Protein AF-A0AAD9JSG3-F1 (afdb_monomer)

pLDDT: mean 76.24, std 9.28, range [46.38, 89.31]

Sequence (90 aa):
MSSAYRYRMFLRVMEEWPLDKAKTGRDLGAYIREQISKGFQHGEATVVDPEKCDRILDSLRRLSTDHHKKAFPRQHASNAAGLSLTTVGW

Foldseek 3Di:
DALQVLLVLLVVLLVLQDADPVCVPNTPSVVSVVVSCVQQVVRRPRDDDPVVSVVVSVVSVCVSVVVCCVVDPDPACADPVRDHPDPPDD

Structure (mmCIF, N/CA/C/O backbone):
data_AF-A0AAD9JSG3-F1
#
_entry.id   AF-A0AAD9JSG3-F1
#
loop_
_atom_site.group_PDB
_atom_site.id
_atom_site.type_symbol
_atom_site.label_atom_id
_atom_site.label_alt_id
_atom_site.label_comp_id
_atom_site.label_asym_id
_atom_site.label_entity_id
_atom_site.label_seq_id
_atom_site.pdbx_PDB_ins_code
_atom_site.Cartn_x
_atom_site.Cartn_y
_atom_site.Cartn_z
_atom_site.occ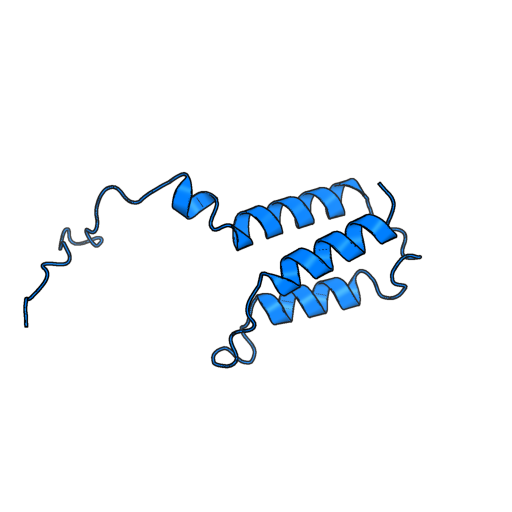upancy
_atom_site.B_iso_or_equiv
_atom_site.auth_seq_id
_atom_site.auth_comp_id
_atom_site.auth_asym_id
_atom_site.auth_atom_id
_atom_site.pdbx_PDB_model_num
ATOM 1 N N . MET A 1 1 ? 4.905 6.881 15.459 1.00 57.94 1 MET A N 1
ATOM 2 C CA . MET A 1 1 ? 3.842 7.364 14.540 1.00 57.94 1 MET A CA 1
ATOM 3 C C . MET A 1 1 ? 2.482 6.902 15.058 1.00 57.94 1 MET A C 1
ATOM 5 O O . MET A 1 1 ? 2.443 5.866 15.714 1.00 57.94 1 MET A O 1
ATOM 9 N N . SER A 1 2 ? 1.396 7.642 14.817 1.00 68.50 2 SER A N 1
ATOM 10 C CA . SER A 1 2 ? 0.033 7.229 15.205 1.00 68.50 2 SER A CA 1
ATOM 11 C C . SER A 1 2 ? -0.601 6.308 14.150 1.00 68.50 2 SER A C 1
ATOM 13 O O . SER A 1 2 ? -0.157 6.273 13.000 1.00 68.50 2 SER A O 1
ATOM 15 N N . SER A 1 3 ? -1.634 5.556 14.531 1.00 68.56 3 SER A N 1
ATOM 16 C CA . SER A 1 3 ? -2.479 4.751 13.629 1.00 68.56 3 SER A CA 1
ATOM 17 C C . SER A 1 3 ? -3.077 5.595 12.491 1.00 68.56 3 SER A C 1
ATOM 19 O O . SER A 1 3 ? -3.001 5.203 11.328 1.00 68.56 3 SER A O 1
ATOM 21 N N . ALA A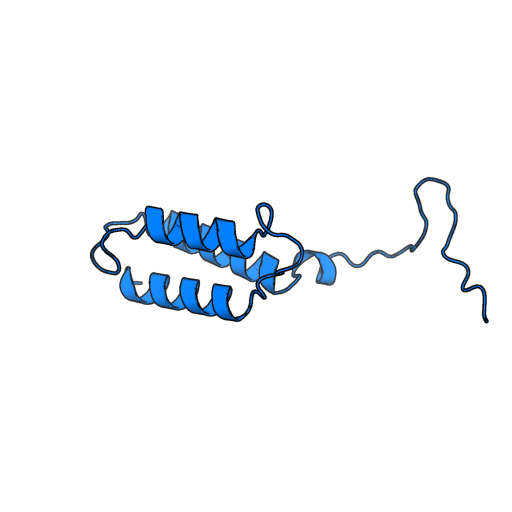 1 4 ? -3.562 6.799 12.810 1.00 72.88 4 ALA A N 1
ATOM 22 C CA . ALA A 1 4 ? -4.100 7.774 11.858 1.00 72.88 4 ALA A CA 1
ATOM 23 C C . ALA A 1 4 ? -3.107 8.159 10.749 1.00 72.88 4 ALA A C 1
ATOM 25 O O . ALA A 1 4 ? -3.437 8.156 9.562 1.00 72.88 4 ALA A O 1
ATOM 26 N N . TYR A 1 5 ? -1.855 8.450 11.119 1.00 79.31 5 TYR A N 1
ATOM 27 C CA . TYR A 1 5 ? -0.819 8.806 10.147 1.00 79.31 5 TYR A CA 1
ATOM 28 C C . TYR A 1 5 ? -0.525 7.651 9.179 1.00 79.31 5 TYR A C 1
ATOM 30 O O . TYR A 1 5 ? -0.408 7.863 7.971 1.00 79.31 5 TYR A O 1
ATOM 38 N N . ARG A 1 6 ? -0.457 6.417 9.693 1.00 74.75 6 ARG A N 1
ATOM 39 C CA . ARG A 1 6 ? -0.211 5.222 8.873 1.00 74.75 6 ARG A CA 1
ATOM 40 C C . ARG A 1 6 ? -1.345 4.964 7.896 1.00 74.75 6 ARG A C 1
ATOM 42 O O . ARG A 1 6 ? -1.080 4.707 6.727 1.00 74.75 6 ARG A O 1
ATOM 49 N N . TYR A 1 7 ? -2.589 5.110 8.343 1.00 77.19 7 TYR A N 1
ATOM 50 C CA . TYR A 1 7 ? -3.760 4.957 7.486 1.00 77.19 7 TYR A CA 1
ATOM 51 C C . TYR A 1 7 ? -3.738 5.935 6.300 1.00 77.19 7 TYR A C 1
ATOM 53 O O . TYR A 1 7 ? -3.901 5.526 5.153 1.00 77.19 7 TYR A O 1
ATOM 61 N N . ARG A 1 8 ? -3.404 7.211 6.539 1.00 81.19 8 ARG A N 1
ATOM 62 C CA . ARG A 1 8 ? -3.241 8.207 5.461 1.00 81.19 8 ARG A CA 1
ATOM 63 C C . ARG A 1 8 ? -2.132 7.837 4.477 1.00 81.19 8 ARG A C 1
ATOM 65 O O . ARG A 1 8 ? -2.271 8.054 3.277 1.00 81.19 8 ARG A O 1
ATOM 72 N N . MET A 1 9 ? -1.032 7.268 4.968 1.00 82.50 9 MET A N 1
ATOM 73 C CA . MET A 1 9 ? 0.048 6.795 4.103 1.00 82.50 9 MET A CA 1
ATOM 74 C C . MET A 1 9 ? -0.370 5.591 3.256 1.00 82.50 9 MET A C 1
ATOM 76 O O . MET A 1 9 ? 0.009 5.538 2.088 1.00 82.50 9 MET A O 1
ATOM 80 N N . PHE A 1 10 ? -1.180 4.675 3.793 1.00 81.31 10 PHE A N 1
ATOM 81 C CA . PHE A 1 10 ? -1.770 3.586 3.010 1.00 81.31 10 PHE A CA 1
ATOM 82 C C . PHE A 1 10 ? -2.678 4.114 1.899 1.00 81.31 10 PHE A C 1
ATOM 84 O O . PHE A 1 10 ? -2.531 3.692 0.754 1.00 81.31 10 PHE A O 1
ATOM 91 N N . LEU A 1 11 ? -3.557 5.074 2.204 1.00 81.81 11 LEU A N 1
ATOM 92 C CA . LEU A 1 11 ? -4.433 5.679 1.198 1.00 81.81 11 LEU A CA 1
ATOM 93 C C . LEU A 1 11 ? -3.637 6.322 0.058 1.00 81.81 11 LEU A C 1
ATOM 95 O O . LEU A 1 11 ? -3.942 6.077 -1.104 1.00 81.81 11 LEU A O 1
ATOM 99 N N . ARG A 1 12 ? -2.561 7.051 0.375 1.00 86.25 12 ARG A N 1
ATOM 100 C CA . ARG A 1 12 ? -1.697 7.669 -0.640 1.00 86.25 12 ARG A CA 1
ATOM 101 C C . ARG A 1 12 ? -1.063 6.643 -1.583 1.00 86.25 12 ARG A C 1
ATOM 103 O O . ARG A 1 12 ? -1.058 6.838 -2.791 1.00 86.25 12 ARG A O 1
ATOM 110 N N . VAL A 1 13 ? -0.565 5.527 -1.045 1.00 83.44 13 VAL A N 1
ATOM 111 C CA . VAL A 1 13 ? 0.007 4.445 -1.869 1.00 83.44 13 VAL A CA 1
ATOM 112 C C . VAL A 1 13 ? -1.062 3.805 -2.759 1.00 83.44 13 VAL A C 1
ATOM 114 O O . VAL A 1 13 ? -0.773 3.402 -3.882 1.00 83.44 13 VAL A O 1
ATOM 117 N N . MET A 1 14 ? -2.311 3.733 -2.294 1.00 79.12 14 MET A N 1
ATOM 118 C CA . MET A 1 14 ? -3.415 3.236 -3.113 1.00 79.12 14 MET A CA 1
ATOM 119 C C . MET A 1 14 ? -3.852 4.212 -4.208 1.00 79.12 14 MET A C 1
ATOM 121 O O . MET A 1 14 ? -4.318 3.750 -5.245 1.00 79.12 14 MET A O 1
ATOM 125 N N . GLU A 1 15 ? -3.743 5.524 -3.999 1.00 81.56 15 GLU A N 1
ATOM 126 C CA . GLU A 1 15 ? -4.007 6.526 -5.044 1.00 81.56 15 GLU A CA 1
ATOM 127 C C . GLU A 1 15 ? -2.997 6.420 -6.188 1.00 81.56 15 GLU A C 1
ATOM 129 O O . GLU A 1 15 ? -3.374 6.493 -7.355 1.00 81.56 15 GLU A O 1
ATOM 134 N N . GLU A 1 16 ? -1.727 6.173 -5.861 1.00 80.94 16 GLU A N 1
ATOM 135 C CA . GLU A 1 16 ? -0.674 5.921 -6.851 1.00 80.94 16 GLU A CA 1
ATOM 136 C C . GLU A 1 16 ? -0.875 4.595 -7.599 1.00 80.94 16 GLU A C 1
ATOM 138 O O . GLU A 1 16 ? -0.338 4.418 -8.693 1.00 80.94 16 GLU A O 1
ATOM 143 N N . TRP A 1 17 ? -1.650 3.664 -7.035 1.00 78.75 17 TRP A N 1
ATOM 144 C CA . TRP A 1 17 ? -1.884 2.355 -7.628 1.00 78.75 17 TRP A CA 1
ATOM 145 C C . TRP A 1 17 ? -3.144 2.337 -8.506 1.00 78.75 17 TRP A C 1
ATOM 147 O O . TRP A 1 17 ? -4.266 2.295 -7.976 1.00 78.75 17 TRP A O 1
ATOM 157 N N . PRO A 1 18 ? -3.004 2.294 -9.846 1.00 74.44 18 PRO A N 1
ATOM 158 C CA . PRO A 1 18 ? -4.153 2.274 -10.738 1.00 74.44 18 PRO A CA 1
ATOM 159 C C . PRO A 1 18 ? -4.937 0.970 -10.575 1.00 74.44 18 PRO A C 1
ATOM 161 O O . PRO A 1 18 ? -4.367 -0.119 -10.557 1.00 74.44 18 PRO A O 1
ATOM 164 N N . LEU A 1 19 ? -6.259 1.086 -10.473 1.00 72.31 19 LEU A N 1
ATOM 165 C CA . LEU A 1 19 ? -7.161 -0.061 -10.534 1.00 72.31 19 LEU A CA 1
ATOM 166 C C . LEU A 1 19 ? -7.289 -0.501 -11.993 1.00 72.31 19 LEU A C 1
ATOM 168 O O . LEU A 1 19 ? -7.823 0.241 -12.823 1.00 72.31 19 LEU A O 1
ATOM 172 N N . ASP A 1 20 ? -6.816 -1.703 -12.306 1.00 71.06 20 ASP A N 1
ATOM 173 C CA . ASP A 1 20 ? -6.926 -2.257 -13.649 1.00 71.06 20 ASP A CA 1
ATOM 174 C C . ASP A 1 20 ? -8.305 -2.905 -13.819 1.00 71.06 20 ASP A C 1
ATOM 176 O O . ASP A 1 20 ? -8.548 -4.051 -13.432 1.00 71.06 20 ASP A O 1
ATOM 180 N N . LYS A 1 21 ? -9.240 -2.154 -14.414 1.00 68.44 21 LYS A N 1
ATOM 181 C CA . LYS A 1 21 ? -10.614 -2.619 -14.667 1.00 68.44 21 LYS A CA 1
ATOM 182 C C . LYS A 1 21 ? -10.676 -3.839 -15.596 1.00 68.44 21 LYS A C 1
ATOM 184 O O . LYS A 1 21 ? -11.706 -4.505 -15.617 1.00 68.44 21 LYS A O 1
ATOM 189 N N . ALA A 1 22 ? -9.611 -4.149 -16.343 1.00 71.88 22 ALA A N 1
ATOM 190 C CA . ALA A 1 22 ? -9.552 -5.350 -17.176 1.00 71.88 22 ALA A CA 1
ATOM 191 C C . ALA A 1 22 ? -9.258 -6.622 -16.359 1.00 71.88 22 ALA A C 1
ATOM 193 O O . ALA A 1 22 ? -9.521 -7.729 -16.825 1.00 71.88 22 ALA A O 1
ATOM 194 N N . LYS A 1 23 ? -8.737 -6.484 -15.131 1.00 68.81 23 LYS A N 1
ATOM 195 C CA . LYS A 1 23 ? -8.391 -7.590 -14.222 1.00 68.81 23 LYS A CA 1
ATOM 196 C C . LYS A 1 23 ? -9.378 -7.700 -13.063 1.00 68.81 23 LYS A C 1
ATOM 198 O O . LYS A 1 23 ? -8.994 -7.888 -11.907 1.00 68.81 23 LYS A O 1
ATOM 203 N N . THR A 1 24 ? -10.670 -7.601 -13.358 1.00 68.06 24 THR A N 1
ATOM 204 C CA . THR A 1 24 ? -11.730 -7.802 -12.365 1.00 68.06 24 THR A CA 1
ATOM 205 C C . THR A 1 24 ? -11.578 -9.165 -11.675 1.00 68.06 24 THR A C 1
ATOM 207 O O . THR A 1 24 ? -11.437 -10.205 -12.313 1.00 68.06 24 THR A O 1
ATOM 210 N N . GLY A 1 25 ? -11.524 -9.154 -10.340 1.00 67.62 25 GLY A N 1
ATOM 211 C CA . GLY A 1 25 ? -11.340 -10.348 -9.503 1.00 67.62 25 GLY A CA 1
ATOM 212 C C . GLY A 1 25 ? -9.889 -10.800 -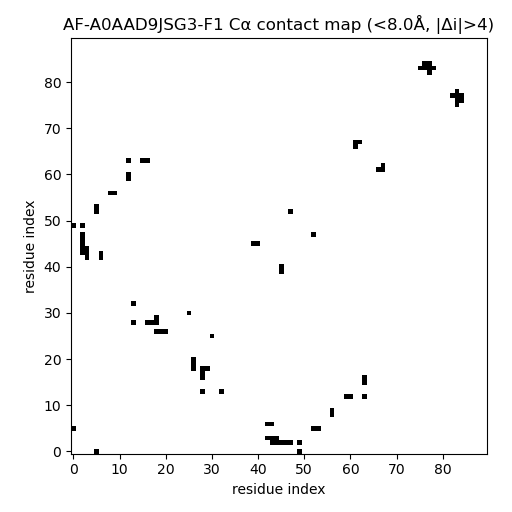9.275 1.00 67.62 25 GLY A C 1
ATOM 213 O O . GLY A 1 25 ? -9.661 -11.650 -8.419 1.00 67.62 25 GLY A O 1
ATOM 214 N N . ARG A 1 26 ? -8.899 -10.238 -9.986 1.00 74.12 26 ARG A N 1
ATOM 215 C CA . ARG A 1 26 ? -7.458 -10.519 -9.774 1.00 74.12 26 ARG A CA 1
ATOM 216 C C . ARG A 1 26 ? -6.611 -9.256 -9.611 1.00 74.12 26 ARG A C 1
ATOM 218 O O . ARG A 1 26 ? -5.384 -9.326 -9.633 1.00 74.12 26 ARG A O 1
ATOM 225 N N . ASP A 1 27 ? -7.257 -8.103 -9.487 1.00 82.00 27 ASP A N 1
ATOM 226 C CA . ASP A 1 27 ? -6.575 -6.833 -9.302 1.00 82.00 27 ASP A CA 1
ATOM 227 C C . ASP A 1 27 ? -5.954 -6.764 -7.901 1.00 82.00 27 ASP A C 1
ATOM 229 O O . ASP A 1 27 ? -6.637 -6.834 -6.874 1.00 82.00 27 ASP A O 1
ATOM 233 N N . LEU A 1 28 ? -4.629 -6.629 -7.870 1.00 80.12 28 LEU A N 1
ATOM 234 C CA . LEU A 1 28 ? -3.871 -6.551 -6.627 1.00 80.12 28 LEU A CA 1
ATOM 235 C C . LEU A 1 28 ? -4.253 -5.302 -5.818 1.00 80.12 28 LEU A C 1
ATOM 237 O O . LEU A 1 28 ? -4.316 -5.357 -4.592 1.00 80.12 28 LEU A O 1
ATOM 241 N N . GLY A 1 29 ? -4.559 -4.193 -6.495 1.00 81.50 29 GLY A N 1
ATOM 242 C CA . GLY A 1 29 ? -4.986 -2.953 -5.858 1.00 81.50 29 GLY A CA 1
ATOM 243 C C . GLY A 1 29 ? -6.344 -3.078 -5.164 1.00 81.50 29 GLY A C 1
ATOM 244 O O . GLY A 1 29 ? -6.539 -2.485 -4.102 1.00 81.50 29 GLY A O 1
ATOM 245 N N . ALA A 1 30 ? -7.280 -3.840 -5.727 1.00 82.31 30 ALA A N 1
ATOM 246 C CA . ALA A 1 30 ? -8.569 -4.148 -5.116 1.00 82.31 30 ALA A CA 1
ATOM 247 C C . ALA A 1 30 ? -8.397 -5.065 -3.898 1.00 82.31 30 ALA A C 1
ATOM 249 O O . ALA A 1 30 ? -8.964 -4.793 -2.841 1.00 82.31 30 ALA A O 1
ATOM 250 N N . TYR A 1 31 ? -7.546 -6.089 -4.010 1.00 85.06 31 TYR A N 1
ATOM 251 C CA . TYR A 1 31 ? -7.242 -6.984 -2.893 1.00 85.06 31 TYR A CA 1
ATOM 252 C C . TYR A 1 31 ? -6.602 -6.241 -1.712 1.00 85.06 31 TYR A C 1
ATOM 254 O O . TYR A 1 31 ? -7.030 -6.399 -0.571 1.00 85.06 31 TYR A O 1
ATOM 262 N N . ILE A 1 32 ? -5.613 -5.378 -1.967 1.00 83.44 32 ILE A N 1
ATOM 263 C CA . ILE A 1 32 ? -4.957 -4.587 -0.913 1.00 83.44 32 ILE A CA 1
ATOM 264 C C . ILE A 1 32 ? -5.964 -3.661 -0.214 1.00 83.44 32 ILE A C 1
ATOM 266 O O . ILE A 1 32 ? -5.962 -3.582 1.014 1.00 83.44 32 ILE A O 1
ATOM 270 N N . ARG A 1 33 ? -6.856 -3.006 -0.973 1.00 84.56 33 ARG A N 1
ATOM 271 C CA . ARG A 1 33 ? -7.943 -2.172 -0.427 1.00 84.56 33 ARG A CA 1
ATOM 272 C C . ARG A 1 33 ? -8.830 -2.963 0.530 1.00 84.56 33 ARG A C 1
ATOM 274 O O . ARG A 1 33 ? -9.076 -2.515 1.644 1.00 84.56 33 ARG A O 1
ATOM 281 N N . GLU A 1 34 ? -9.247 -4.158 0.124 1.00 85.94 34 GLU A N 1
ATOM 282 C CA . GLU A 1 34 ? -10.068 -5.041 0.951 1.00 85.94 34 GLU A CA 1
ATOM 283 C C . GLU A 1 34 ? -9.348 -5.454 2.246 1.00 85.94 34 GLU A C 1
ATOM 285 O O . GLU A 1 34 ? -9.942 -5.423 3.325 1.00 85.94 34 GLU A O 1
ATOM 290 N N . GLN A 1 35 ? -8.057 -5.792 2.164 1.00 83.88 35 GLN A N 1
ATOM 291 C CA . GLN A 1 35 ? -7.256 -6.149 3.340 1.00 83.88 35 GLN A CA 1
ATOM 292 C C . GLN A 1 35 ? -7.085 -4.972 4.305 1.00 83.88 35 GLN A C 1
ATOM 294 O O . GLN A 1 35 ? -7.165 -5.162 5.517 1.00 83.88 35 GLN A O 1
ATOM 299 N N . ILE A 1 36 ? -6.903 -3.752 3.793 1.00 80.69 36 ILE A N 1
ATOM 300 C CA . ILE A 1 36 ? -6.845 -2.541 4.622 1.00 80.69 36 ILE A CA 1
ATOM 301 C C . ILE A 1 36 ? -8.201 -2.297 5.288 1.00 80.69 36 ILE A C 1
ATOM 303 O O . ILE A 1 36 ? -8.242 -2.071 6.493 1.00 80.69 36 ILE 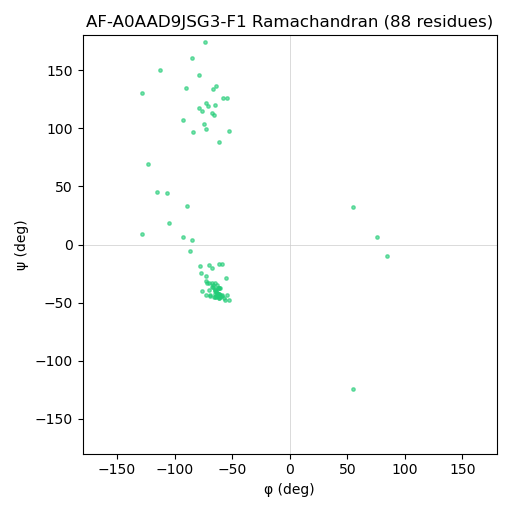A O 1
ATOM 307 N N . SER A 1 37 ? -9.315 -2.407 4.561 1.00 82.31 37 SER A N 1
ATOM 308 C CA . SER A 1 37 ? -10.655 -2.267 5.149 1.00 82.31 37 SER A CA 1
ATOM 309 C C . SER A 1 37 ? -10.931 -3.307 6.241 1.00 82.31 37 SER A C 1
ATOM 311 O O . SER A 1 37 ? -11.535 -2.976 7.258 1.00 82.31 37 SER A O 1
ATOM 313 N N . LYS A 1 38 ? -10.452 -4.548 6.073 1.00 82.75 38 LYS A N 1
ATOM 314 C CA . LYS A 1 38 ? -10.535 -5.604 7.097 1.00 82.75 38 LYS A CA 1
ATOM 315 C C . LYS A 1 38 ? -9.638 -5.317 8.304 1.00 82.75 38 LYS A C 1
ATOM 317 O O . LYS A 1 38 ? -10.074 -5.477 9.438 1.00 82.75 38 LYS A O 1
ATOM 322 N N . GLY A 1 39 ? -8.400 -4.88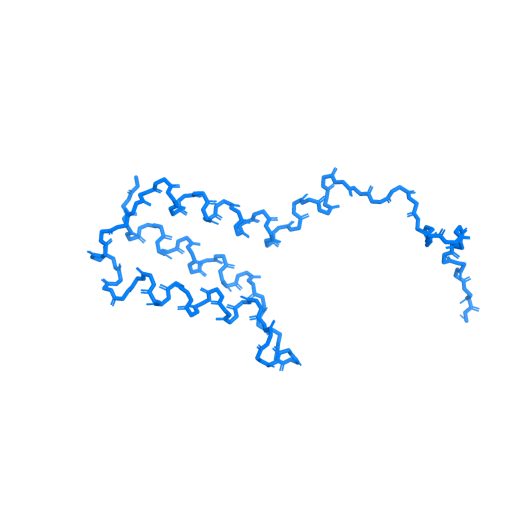4 8.070 1.00 77.44 39 GLY A N 1
ATOM 323 C CA . GLY A 1 39 ? -7.424 -4.600 9.126 1.00 77.44 39 GLY A CA 1
ATOM 324 C C . GLY A 1 39 ? -7.711 -3.321 9.915 1.00 77.44 39 GLY A C 1
ATOM 325 O O . GLY A 1 39 ? -7.358 -3.238 11.086 1.00 77.44 39 GLY A O 1
ATOM 326 N N . PHE A 1 40 ? -8.380 -2.345 9.301 1.00 73.94 40 PHE A N 1
ATOM 327 C CA . PHE A 1 40 ? -8.743 -1.057 9.893 1.00 73.94 40 PHE A CA 1
ATOM 328 C C . PHE A 1 40 ? -10.268 -0.908 10.018 1.00 73.94 40 PHE A C 1
ATOM 330 O O . PHE A 1 40 ? -10.819 0.144 9.699 1.00 73.94 40 PHE A O 1
ATOM 337 N N . GLN A 1 41 ? -10.965 -1.942 10.505 1.00 70.88 41 GLN A N 1
ATOM 338 C CA . GLN A 1 41 ? -12.425 -1.899 10.708 1.00 70.88 41 GLN A CA 1
ATOM 339 C C . GLN A 1 41 ? -12.891 -0.733 11.598 1.00 70.88 41 GLN A C 1
ATOM 341 O O . GLN A 1 41 ? -13.990 -0.226 11.404 1.00 70.88 41 GLN A O 1
ATOM 346 N N . HIS A 1 42 ? -12.051 -0.275 12.534 1.00 71.81 42 HIS A N 1
ATOM 347 C CA . HIS A 1 42 ? -12.319 0.888 13.391 1.00 71.81 42 HIS A CA 1
ATOM 348 C C . HIS A 1 42 ? -11.508 2.129 12.970 1.00 71.81 42 HIS A C 1
ATOM 350 O O . HIS A 1 42 ? -11.316 3.058 13.757 1.00 71.81 42 HIS A O 1
ATOM 356 N N . GLY A 1 43 ? -10.988 2.146 11.736 1.00 68.12 43 GLY A N 1
ATOM 357 C CA . GLY A 1 43 ? -10.195 3.243 11.190 1.00 68.12 43 GLY A CA 1
ATOM 358 C C . GLY A 1 43 ? -8.998 3.590 12.076 1.00 68.12 43 GLY A C 1
ATOM 359 O O . GLY A 1 43 ? -8.184 2.728 12.417 1.00 68.12 43 GLY A O 1
ATOM 360 N N . GLU A 1 44 ? -8.914 4.858 12.478 1.00 63.28 44 GLU A N 1
ATOM 361 C CA . GLU A 1 44 ? -7.818 5.411 13.282 1.00 63.28 44 GLU A CA 1
ATOM 362 C C . GLU A 1 44 ? -7.791 4.902 14.738 1.00 63.28 44 GLU A C 1
ATOM 364 O O . GLU A 1 44 ? -6.748 4.991 15.386 1.00 63.28 44 GLU A O 1
ATOM 369 N N . ALA A 1 45 ? -8.888 4.329 15.247 1.00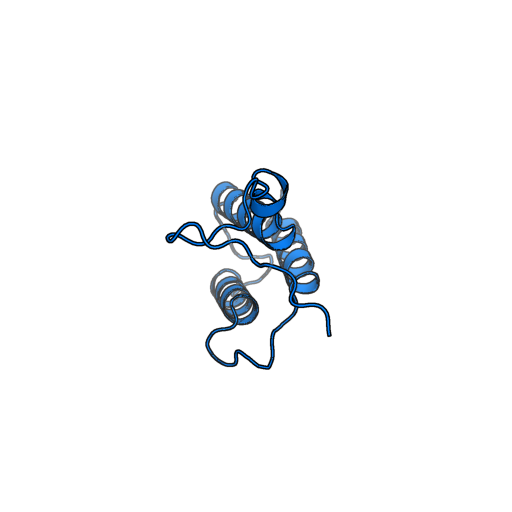 61.84 45 ALA A N 1
ATOM 370 C CA . ALA A 1 45 ? -8.974 3.793 16.611 1.00 61.84 45 ALA A CA 1
ATOM 371 C C . ALA A 1 45 ? -8.485 2.337 16.731 1.00 61.84 45 ALA A C 1
ATOM 373 O O . ALA A 1 45 ? -8.407 1.793 17.833 1.00 61.84 45 ALA A O 1
ATOM 374 N N . THR A 1 46 ? -8.149 1.691 15.610 1.00 70.19 46 THR A N 1
ATOM 375 C CA . THR A 1 46 ? -7.703 0.295 15.613 1.00 70.19 46 THR A CA 1
ATOM 376 C C . THR A 1 46 ? -6.292 0.191 16.197 1.00 70.19 46 THR A C 1
ATOM 378 O O . THR A 1 46 ? -5.349 0.792 15.675 1.00 70.19 46 THR A O 1
ATOM 381 N N . VAL A 1 47 ? -6.133 -0.590 17.270 1.00 67.62 47 VAL A N 1
ATOM 382 C CA . VAL A 1 47 ? -4.815 -0.914 17.832 1.00 67.62 47 VAL A CA 1
ATOM 383 C C . VAL A 1 47 ? -4.145 -1.926 16.911 1.00 67.62 47 VAL A C 1
ATOM 385 O O . VAL A 1 47 ? -4.493 -3.103 16.889 1.00 67.62 47 VAL A O 1
ATOM 388 N N . VAL A 1 48 ? -3.194 -1.442 16.120 1.00 75.19 48 VAL A N 1
ATOM 389 C CA . VAL A 1 48 ? -2.386 -2.243 15.198 1.00 75.19 48 VAL A CA 1
ATOM 390 C C . VAL A 1 48 ? -0.939 -2.275 15.657 1.00 75.19 48 VAL A C 1
ATOM 392 O O . VAL A 1 48 ? -0.442 -1.320 16.253 1.00 75.19 48 VAL A O 1
ATOM 395 N N . ASP A 1 49 ? -0.260 -3.375 15.343 1.00 80.25 49 ASP A N 1
ATOM 396 C CA . ASP A 1 49 ? 1.175 -3.515 15.560 1.00 80.25 49 ASP A CA 1
ATOM 397 C C . ASP A 1 49 ? 1.930 -2.515 14.656 1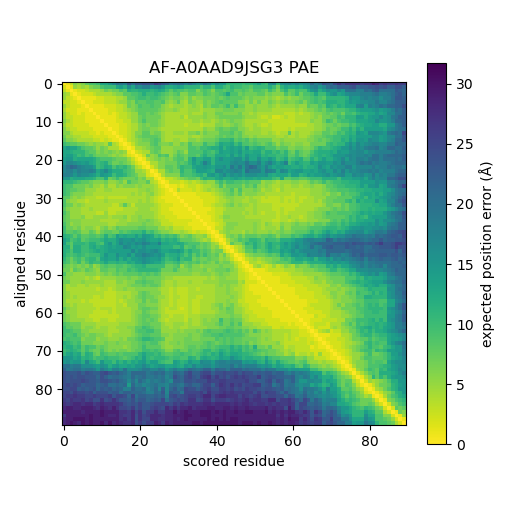.00 80.25 49 ASP A C 1
ATOM 399 O O . ASP A 1 49 ? 1.904 -2.652 13.423 1.00 80.25 49 ASP A O 1
ATOM 403 N N . PRO A 1 50 ? 2.576 -1.490 15.242 1.00 79.31 50 PRO A N 1
ATOM 404 C CA . PRO A 1 50 ? 3.185 -0.411 14.481 1.00 79.31 50 PRO A CA 1
ATOM 405 C C . PRO A 1 50 ? 4.298 -0.910 13.556 1.00 79.31 50 PRO A C 1
ATOM 407 O O . PRO A 1 50 ? 4.386 -0.437 12.424 1.00 79.31 50 PRO A O 1
ATOM 410 N N . GLU A 1 51 ? 5.098 -1.888 13.987 1.00 84.56 51 GLU A N 1
ATOM 411 C CA . GLU A 1 51 ? 6.220 -2.399 13.192 1.00 84.56 51 GLU A CA 1
ATOM 412 C C . GLU A 1 51 ? 5.740 -3.191 11.978 1.00 84.56 51 GLU A C 1
ATOM 414 O O . GLU A 1 51 ? 6.293 -3.069 10.880 1.00 84.56 51 GLU A O 1
ATOM 419 N N . LYS A 1 52 ? 4.677 -3.986 12.146 1.00 83.75 52 LYS A N 1
ATOM 420 C CA . LYS A 1 52 ? 4.066 -4.714 11.028 1.00 83.75 52 LYS A CA 1
ATOM 421 C C . LYS A 1 52 ? 3.469 -3.758 10.009 1.00 83.75 52 LYS A C 1
ATOM 423 O O . LYS A 1 52 ? 3.700 -3.942 8.816 1.00 83.75 52 LYS A O 1
ATOM 428 N N . CYS A 1 53 ? 2.741 -2.734 10.454 1.00 83.06 53 CYS A N 1
ATOM 429 C CA . CYS A 1 53 ? 2.186 -1.738 9.542 1.00 83.06 53 CYS A CA 1
ATOM 430 C C . CYS A 1 53 ? 3.281 -1.006 8.765 1.00 83.06 53 CYS A C 1
ATOM 432 O O . CYS A 1 53 ? 3.157 -0.870 7.550 1.00 83.06 53 CYS A O 1
ATOM 434 N N . ASP A 1 54 ? 4.354 -0.589 9.439 1.00 85.38 54 ASP A N 1
ATOM 435 C CA . ASP A 1 54 ? 5.463 0.122 8.799 1.00 85.38 54 ASP A CA 1
ATOM 436 C C . ASP A 1 54 ? 6.175 -0.776 7.770 1.00 85.38 54 ASP A C 1
ATOM 438 O O . ASP A 1 54 ? 6.447 -0.342 6.649 1.00 85.38 54 ASP A O 1
ATOM 442 N N . ARG A 1 55 ? 6.367 -2.064 8.084 1.00 88.94 55 ARG A N 1
ATOM 443 C CA . ARG A 1 55 ? 6.935 -3.053 7.152 1.00 88.94 55 ARG A CA 1
ATOM 444 C C . ARG A 1 55 ? 6.058 -3.280 5.919 1.00 88.94 55 ARG A C 1
ATOM 446 O O . ARG A 1 55 ? 6.575 -3.347 4.801 1.00 88.94 55 ARG A O 1
ATOM 453 N N . ILE A 1 56 ? 4.744 -3.419 6.105 1.00 86.69 56 ILE A N 1
ATOM 454 C CA . ILE A 1 56 ? 3.800 -3.589 4.990 1.00 86.69 56 ILE A CA 1
ATOM 455 C C . ILE A 1 56 ? 3.806 -2.331 4.120 1.00 86.69 56 ILE A C 1
ATOM 457 O O . ILE A 1 56 ? 3.884 -2.433 2.898 1.00 86.69 56 ILE A O 1
ATOM 461 N N . LEU A 1 57 ? 3.773 -1.151 4.737 1.00 86.00 57 LEU A N 1
ATOM 462 C CA . LEU A 1 57 ? 3.751 0.119 4.025 1.00 86.00 57 LEU A CA 1
ATOM 463 C C . LEU A 1 57 ? 5.015 0.331 3.184 1.00 86.00 57 LEU A C 1
ATOM 465 O O . LEU A 1 57 ? 4.919 0.73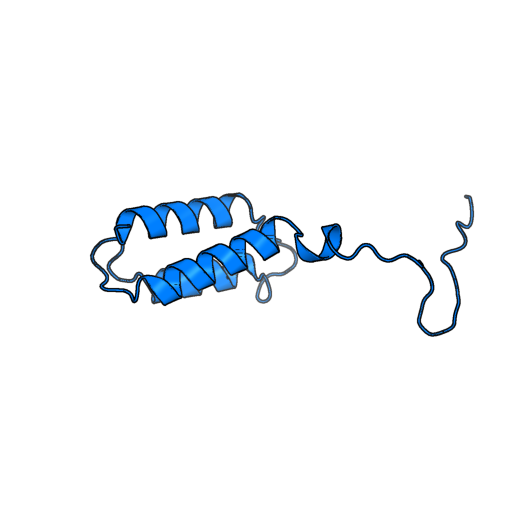3 2.025 1.00 86.00 57 LEU A O 1
ATOM 469 N N . ASP A 1 58 ? 6.187 0.008 3.734 1.00 89.31 58 ASP A N 1
ATOM 470 C CA . ASP A 1 58 ? 7.449 0.060 2.994 1.00 89.31 58 ASP A CA 1
ATOM 471 C C . ASP A 1 58 ? 7.463 -0.938 1.826 1.00 89.31 58 ASP A C 1
ATOM 473 O O . ASP A 1 58 ? 7.837 -0.600 0.703 1.00 89.31 58 ASP A O 1
ATOM 477 N N . SER A 1 59 ? 6.954 -2.153 2.049 1.00 88.38 59 SER A N 1
ATOM 478 C CA . SER A 1 59 ? 6.842 -3.173 0.999 1.00 88.38 59 SER A CA 1
ATOM 479 C C . SER A 1 59 ? 5.934 -2.717 -0.148 1.00 88.38 59 SER A C 1
ATOM 481 O O . SER A 1 59 ? 6.296 -2.858 -1.316 1.00 88.38 59 SER A O 1
ATOM 483 N N . LEU A 1 60 ? 4.782 -2.117 0.171 1.00 86.19 60 LEU A N 1
ATOM 484 C CA . LEU A 1 60 ? 3.853 -1.589 -0.830 1.00 86.19 60 LEU A CA 1
ATOM 485 C C . LEU A 1 60 ? 4.458 -0.424 -1.619 1.00 86.19 60 LEU A C 1
ATOM 487 O O . LEU A 1 60 ? 4.297 -0.380 -2.836 1.00 86.19 60 LEU A O 1
ATOM 491 N N . ARG A 1 61 ? 5.204 0.476 -0.965 1.00 87.12 61 ARG A N 1
ATOM 492 C CA . ARG A 1 61 ? 5.920 1.571 -1.644 1.00 87.12 61 ARG A CA 1
ATOM 493 C C . ARG A 1 61 ? 6.988 1.063 -2.604 1.00 87.12 61 ARG A C 1
ATOM 495 O O . ARG A 1 61 ? 7.125 1.575 -3.713 1.00 87.12 61 ARG A O 1
ATOM 502 N N . ARG A 1 62 ? 7.757 0.047 -2.207 1.00 87.00 62 ARG A N 1
ATOM 503 C CA . ARG A 1 62 ? 8.756 -0.572 -3.096 1.00 87.00 62 ARG A CA 1
ATOM 504 C C . ARG A 1 62 ? 8.099 -1.185 -4.325 1.00 87.00 62 ARG A C 1
ATOM 506 O O . ARG A 1 62 ? 8.656 -1.109 -5.419 1.00 87.00 62 ARG A O 1
ATOM 513 N N . LEU A 1 63 ? 6.920 -1.774 -4.139 1.00 85.38 63 LEU A N 1
ATOM 514 C CA . LEU A 1 63 ? 6.168 -2.384 -5.221 1.00 85.38 63 LEU A CA 1
ATOM 515 C C . LEU A 1 63 ? 5.555 -1.328 -6.158 1.00 85.38 63 LEU A C 1
ATOM 517 O O . LEU A 1 63 ? 5.693 -1.472 -7.367 1.00 85.38 63 LEU A O 1
ATOM 521 N N . SER A 1 64 ? 4.974 -0.240 -5.633 1.00 83.50 64 SER A N 1
ATOM 522 C CA . SER A 1 64 ? 4.393 0.833 -6.462 1.00 83.50 64 SER A CA 1
ATOM 523 C C . SER A 1 64 ? 5.447 1.612 -7.254 1.00 83.50 64 SER A C 1
ATOM 525 O O . SER A 1 64 ? 5.206 2.035 -8.380 1.00 83.50 64 SER A O 1
ATOM 527 N N . THR A 1 65 ? 6.647 1.772 -6.695 1.00 84.44 65 THR A N 1
ATOM 528 C CA . THR A 1 65 ? 7.743 2.524 -7.329 1.00 84.44 65 THR A CA 1
ATOM 529 C C . THR A 1 65 ? 8.581 1.703 -8.310 1.00 84.44 65 THR A C 1
ATOM 531 O O . THR A 1 65 ? 9.565 2.230 -8.852 1.00 84.44 65 THR A O 1
ATOM 534 N N . ASP A 1 66 ? 8.206 0.442 -8.565 1.00 83.50 66 ASP A N 1
ATOM 535 C CA . ASP A 1 66 ? 8.970 -0.496 -9.395 1.00 83.50 66 ASP A CA 1
ATOM 536 C C . ASP A 1 66 ? 10.431 -0.639 -8.895 1.00 83.50 66 ASP A C 1
ATOM 538 O O . ASP A 1 66 ? 11.365 -0.829 -9.679 1.00 83.50 66 ASP A O 1
ATOM 542 N N . HIS A 1 67 ? 10.661 -0.530 -7.577 1.00 85.69 67 HIS A N 1
ATOM 543 C CA . HIS A 1 67 ? 12.001 -0.415 -6.983 1.00 85.69 67 HIS A CA 1
ATOM 544 C C . HIS A 1 67 ? 12.949 -1.528 -7.451 1.00 85.69 67 HIS A C 1
ATOM 546 O O . HIS A 1 67 ? 14.059 -1.256 -7.900 1.00 85.69 67 HIS A O 1
ATOM 552 N N . HIS A 1 68 ? 12.501 -2.786 -7.417 1.00 82.25 68 HIS A N 1
ATOM 553 C CA . HIS A 1 68 ? 13.326 -3.930 -7.820 1.00 82.25 68 HIS A CA 1
ATOM 554 C C . HIS A 1 68 ? 13.594 -3.982 -9.325 1.00 82.25 68 HIS A C 1
ATOM 556 O O . HIS A 1 68 ? 14.681 -4.373 -9.735 1.00 82.25 68 HIS A O 1
ATOM 562 N N . LYS A 1 69 ? 12.644 -3.540 -10.150 1.00 82.62 69 LYS A N 1
ATOM 563 C CA . LYS A 1 69 ? 12.829 -3.449 -11.603 1.00 82.62 69 LYS A CA 1
ATOM 564 C C . LYS A 1 69 ? 13.874 -2.392 -11.967 1.00 82.62 69 LYS A C 1
ATOM 566 O O . LYS A 1 69 ? 14.622 -2.586 -12.919 1.00 82.62 69 LYS A O 1
ATOM 571 N N . LYS A 1 70 ? 13.936 -1.296 -11.202 1.00 84.12 70 LYS A N 1
ATOM 572 C CA . LYS A 1 70 ? 14.955 -0.244 -11.345 1.00 84.12 70 LYS A CA 1
ATOM 573 C C . LYS A 1 70 ? 16.309 -0.658 -10.767 1.00 84.12 70 LYS A C 1
ATOM 575 O O . LYS A 1 70 ? 17.330 -0.358 -11.371 1.00 84.12 70 LYS A O 1
ATOM 580 N N . ALA A 1 71 ? 16.319 -1.341 -9.623 1.00 86.50 71 ALA A N 1
ATOM 581 C CA . ALA A 1 71 ? 17.543 -1.781 -8.952 1.00 86.50 71 ALA A CA 1
ATOM 582 C C . ALA A 1 71 ? 18.242 -2.936 -9.685 1.00 86.50 71 ALA A C 1
ATOM 584 O O . ALA A 1 71 ? 19.467 -3.015 -9.687 1.00 86.50 71 ALA A O 1
ATOM 585 N N . PHE A 1 72 ? 17.468 -3.814 -10.326 1.00 83.56 72 PHE A N 1
ATOM 586 C CA . PHE A 1 72 ? 17.970 -4.983 -11.045 1.00 83.56 72 PHE A CA 1
ATOM 587 C C . PHE A 1 72 ? 17.503 -4.944 -12.506 1.00 83.56 72 PHE A C 1
ATOM 589 O O . PHE A 1 72 ? 16.642 -5.736 -12.907 1.00 83.56 72 PHE A O 1
ATOM 596 N N . PRO A 1 73 ? 18.028 -4.007 -13.318 1.00 82.44 73 PRO A N 1
ATOM 597 C CA . PRO A 1 73 ? 17.679 -3.942 -14.726 1.00 82.44 73 PRO A CA 1
ATOM 598 C C . PRO A 1 73 ? 18.159 -5.213 -15.433 1.00 82.44 73 PRO A C 1
ATOM 600 O O . PRO A 1 73 ? 19.279 -5.686 -15.222 1.00 82.44 73 PRO A O 1
ATOM 603 N N . ARG A 1 74 ? 17.311 -5.776 -16.300 1.00 76.00 74 ARG A N 1
ATOM 604 C CA . ARG A 1 74 ? 17.715 -6.903 -17.146 1.00 76.00 74 ARG A CA 1
ATOM 605 C C . ARG A 1 74 ? 18.809 -6.445 -18.105 1.00 76.00 74 ARG A C 1
ATOM 607 O O . ARG A 1 74 ? 18.574 -5.565 -18.925 1.00 76.00 74 ARG A O 1
ATOM 614 N N . GLN A 1 75 ? 19.973 -7.081 -18.019 1.00 73.31 75 GLN A N 1
ATOM 615 C CA . GLN A 1 75 ? 21.110 -6.814 -18.905 1.00 73.31 75 GLN A CA 1
ATOM 616 C C . GLN A 1 75 ? 20.933 -7.444 -20.294 1.00 73.31 75 GLN A C 1
ATOM 618 O O . GLN A 1 75 ? 21.477 -6.950 -21.274 1.00 73.31 75 GLN A O 1
ATOM 623 N N . HIS A 1 76 ? 20.127 -8.504 -20.389 1.00 67.94 76 HIS A N 1
ATOM 624 C CA . HIS A 1 76 ? 19.846 -9.202 -21.637 1.00 67.94 76 HIS A CA 1
ATOM 625 C C . HIS A 1 76 ? 18.337 -9.345 -21.844 1.00 67.94 76 HIS A C 1
ATOM 627 O O . HIS A 1 76 ? 17.612 -9.806 -20.961 1.00 67.94 76 HIS A O 1
ATOM 633 N N . ALA A 1 77 ? 17.872 -8.976 -23.037 1.00 64.38 77 ALA A N 1
ATOM 634 C CA . ALA A 1 77 ? 16.508 -9.215 -23.511 1.00 64.38 77 ALA A CA 1
ATOM 635 C C . ALA A 1 77 ? 16.392 -10.578 -24.221 1.00 64.38 77 ALA A C 1
ATOM 637 O O . ALA A 1 77 ? 15.656 -10.719 -25.196 1.00 64.38 77 ALA A O 1
ATOM 638 N N . SER A 1 78 ? 17.165 -11.562 -23.764 1.00 66.19 78 SER A N 1
ATOM 639 C CA . SER A 1 78 ? 17.147 -12.922 -24.293 1.00 66.19 78 SER A CA 1
ATOM 640 C C . SER A 1 78 ? 16.118 -1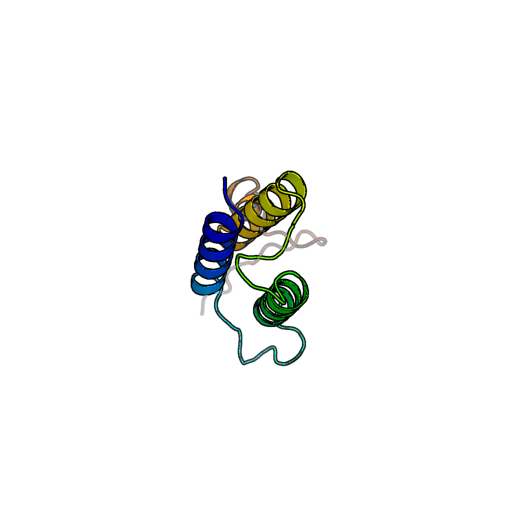3.741 -23.520 1.00 66.19 78 SER A C 1
ATOM 642 O O . SER A 1 78 ? 16.069 -13.683 -22.289 1.00 66.19 78 SER A O 1
ATOM 644 N N . ASN A 1 79 ? 15.286 -14.508 -24.219 1.00 67.69 79 ASN A N 1
ATOM 645 C CA . ASN A 1 79 ? 14.484 -15.537 -23.561 1.00 67.69 79 ASN A CA 1
ATOM 646 C C . ASN A 1 79 ? 15.369 -16.736 -23.155 1.00 67.69 79 ASN A C 1
ATOM 648 O O . ASN A 1 79 ? 16.553 -16.788 -23.487 1.00 67.69 79 ASN A O 1
ATOM 652 N N . ALA A 1 80 ? 14.806 -17.711 -22.436 1.00 67.44 80 ALA A N 1
ATOM 653 C CA . ALA A 1 80 ? 15.547 -18.887 -21.961 1.00 67.44 80 ALA A CA 1
ATOM 654 C C . ALA A 1 80 ? 16.199 -19.722 -23.088 1.00 67.44 80 ALA A C 1
ATOM 656 O O . ALA A 1 80 ? 17.104 -20.503 -22.816 1.00 67.44 80 ALA A O 1
ATOM 657 N N . ALA A 1 81 ? 15.772 -19.537 -24.342 1.00 74.75 81 ALA A N 1
ATOM 658 C CA . ALA A 1 81 ? 16.340 -20.177 -25.526 1.00 74.75 81 ALA A CA 1
ATOM 659 C C . ALA A 1 81 ? 17.442 -19.338 -26.209 1.00 74.75 81 ALA A C 1
ATOM 661 O O . ALA A 1 81 ? 17.893 -19.691 -27.294 1.00 74.75 81 ALA A O 1
ATOM 662 N N . GLY A 1 82 ? 17.863 -18.214 -25.617 1.00 66.75 82 GLY A N 1
ATOM 663 C CA . GLY A 1 82 ? 18.879 -17.330 -26.194 1.00 66.75 82 GLY A CA 1
ATOM 664 C C . GLY A 1 82 ? 18.381 -16.459 -27.353 1.00 66.75 82 GLY A C 1
ATOM 665 O O . GLY A 1 82 ? 19.181 -15.751 -27.958 1.00 66.75 82 GLY A O 1
ATOM 666 N N . LEU A 1 83 ? 17.077 -16.459 -27.653 1.00 69.38 83 LEU A N 1
ATOM 667 C CA . LEU A 1 83 ? 16.509 -15.598 -28.690 1.00 69.38 83 LEU A CA 1
ATOM 668 C C . LEU A 1 83 ? 16.341 -14.188 -28.121 1.00 69.38 83 LEU A C 1
ATOM 670 O O . LEU A 1 83 ? 15.595 -13.977 -27.158 1.00 69.38 83 LEU A O 1
ATOM 674 N N . SER A 1 84 ? 17.047 -13.228 -28.710 1.00 67.44 84 SER A N 1
ATOM 675 C CA . SER A 1 84 ? 16.823 -11.804 -28.492 1.00 67.44 84 SER A CA 1
ATOM 676 C C . SER A 1 84 ? 15.613 -11.345 -29.307 1.00 67.44 84 SER A C 1
ATOM 678 O O . SER A 1 84 ? 15.363 -11.848 -30.405 1.00 67.44 84 SER A O 1
ATOM 680 N N . LEU A 1 85 ? 14.848 -10.388 -28.772 1.00 62.56 85 LEU A N 1
ATOM 681 C CA . LEU A 1 85 ? 13.843 -9.651 -29.541 1.00 62.56 85 LEU A CA 1
ATOM 682 C C . LEU A 1 85 ? 14.567 -8.899 -30.664 1.00 62.56 85 LEU A C 1
ATOM 684 O O . LEU A 1 85 ? 15.010 -7.768 -30.484 1.00 62.56 85 LEU A O 1
ATOM 688 N N . THR A 1 86 ? 14.750 -9.545 -31.812 1.00 61.25 86 THR A N 1
ATOM 689 C CA . THR A 1 86 ? 15.111 -8.841 -33.034 1.00 61.25 86 THR A CA 1
ATOM 690 C C . THR A 1 86 ? 13.901 -8.002 -33.397 1.00 61.25 86 THR A C 1
ATOM 692 O O . THR A 1 86 ? 12.817 -8.517 -33.667 1.00 61.25 86 THR A O 1
ATOM 695 N N . THR A 1 87 ? 14.070 -6.688 -33.308 1.00 55.75 87 THR A N 1
ATOM 696 C CA . THR A 1 87 ? 13.162 -5.709 -33.891 1.00 55.75 87 THR A CA 1
ATOM 697 C C . THR A 1 87 ? 12.989 -6.072 -35.361 1.00 55.75 87 THR A C 1
ATOM 699 O O . THR A 1 87 ? 13.844 -5.757 -36.185 1.00 55.75 87 THR A O 1
ATOM 702 N N . VAL A 1 88 ? 11.912 -6.782 -35.696 1.00 55.44 88 VAL A N 1
ATOM 703 C CA . VAL A 1 88 ? 11.462 -6.880 -37.080 1.00 55.44 88 VAL A CA 1
ATOM 704 C C . VAL A 1 88 ? 10.866 -5.512 -37.377 1.00 55.44 88 VAL A C 1
ATOM 706 O O . VAL A 1 88 ? 9.783 -5.183 -36.894 1.00 55.44 88 VAL A O 1
ATOM 709 N N . GLY A 1 89 ? 11.656 -4.673 -38.046 1.00 51.31 89 GLY A N 1
ATOM 710 C CA . GLY A 1 89 ? 11.189 -3.400 -38.572 1.00 51.31 89 GLY A CA 1
ATOM 711 C C . GLY A 1 89 ? 10.030 -3.654 -39.530 1.00 51.31 89 GLY A C 1
ATOM 712 O O . GLY A 1 89 ? 10.161 -4.471 -40.442 1.00 51.31 89 GLY A O 1
ATOM 713 N N . TRP A 1 90 ? 8.913 -2.980 -39.272 1.00 46.38 90 TRP A N 1
ATOM 714 C CA . TRP A 1 90 ? 7.837 -2.758 -40.230 1.00 46.38 90 TRP A CA 1
ATOM 715 C C . TRP A 1 90 ? 7.975 -1.342 -40.773 1.00 46.38 90 TRP A C 1
ATOM 717 O O . TRP A 1 90 ? 8.299 -0.448 -39.953 1.00 46.38 90 TRP A O 1
#

Secondary structure (DSSP, 8-state):
--HHHHHHHHHHHHHHS---GGGTTT-HHHHHHHHHHHHTTTGGG----HHHHHHHHHHHHHHHTTHHHHHS--S--B-TTS-B------

InterPro domains:
  IPR037698 Ubiquinol-cytochrome-c reductase complex assembly factor 2 [PTHR34260] (4-85)

Organism: NCBI:txid53620

Radius of gyration: 18.5 Å; Cα contacts (8 Å, |Δi|>4): 45; chains: 1; bounding box: 34×29×58 Å

Solvent-accessible surface area (backbone atoms only — not comparable to full-atom values): 5636 Å² total; per-residue (Å²): 136,56,53,50,60,51,52,55,52,52,53,53,57,50,69,75,43,75,76,53,80,89,37,74,98,70,33,64,55,59,52,52,50,52,52,50,52,65,73,32,72,59,52,58,77,38,92,66,64,66,68,59,52,52,53,52,52,52,51,51,51,42,60,76,66,43,43,64,59,69,74,57,61,79,90,63,73,49,47,99,84,66,51,57,79,73,81,77,83,126

Mean predicted aligned error: 10.56 Å